Protein AF-A0A2S8PRQ7-F1 (afdb_monomer_lite)

pLDDT: mean 87.16, std 17.39, range [41.88, 98.31]

Sequence (70 aa):
MQFEFSVRQGYQLLRKQQKIKLKELASKIGVSVPMLSMYENEIVNLHKEKEKQYRDYIITGVGNEESDSF

Foldseek 3Di:
DDDDDDPLLVLVVLCVVLVPDLCNLCVQLVHDSVVSVCVSVVNDDDDPSSVVSSSVVSVVSVPPPPPDDD

Structure (mmCIF, N/CA/C/O backbone):
data_AF-A0A2S8PRQ7-F1
#
_entry.id   AF-A0A2S8PRQ7-F1
#
loop_
_atom_site.group_PDB
_atom_site.id
_atom_site.type_symbol
_atom_site.label_atom_id
_atom_site.label_alt_id
_atom_site.label_comp_id
_atom_site.label_asym_id
_atom_site.label_entity_id
_atom_site.label_seq_id
_atom_site.pdbx_PDB_ins_code
_atom_site.Cartn_x
_atom_site.Cartn_y
_atom_site.Cartn_z
_atom_site.occupancy
_atom_site.B_iso_or_equiv
_atom_site.auth_seq_id
_atom_site.auth_comp_id
_atom_site.auth_asym_id
_atom_site.auth_atom_id
_atom_site.pdbx_PDB_model_num
ATOM 1 N N . MET A 1 1 ? 26.104 8.751 -1.365 1.00 41.88 1 MET A N 1
ATOM 2 C CA . MET A 1 1 ? 25.218 7.654 -1.802 1.00 41.88 1 MET A CA 1
ATOM 3 C C . MET A 1 1 ? 23.906 8.304 -2.219 1.00 41.88 1 MET A C 1
ATOM 5 O O . MET A 1 1 ? 23.257 8.893 -1.366 1.00 41.88 1 MET A O 1
ATOM 9 N N . GLN A 1 2 ? 23.596 8.355 -3.517 1.00 51.69 2 GLN A N 1
ATOM 10 C CA . GLN A 1 2 ? 22.287 8.822 -3.991 1.00 51.69 2 GLN A CA 1
ATOM 11 C C . GLN A 1 2 ? 21.316 7.652 -3.818 1.00 51.69 2 GLN A C 1
ATOM 13 O O . GLN A 1 2 ? 21.509 6.606 -4.429 1.00 51.69 2 GLN A O 1
ATOM 18 N N . P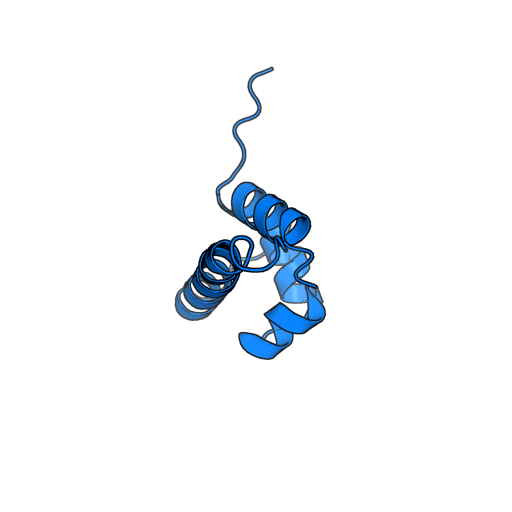HE A 1 3 ? 20.344 7.789 -2.919 1.00 57.59 3 PHE A N 1
ATOM 19 C CA . PHE A 1 3 ? 19.270 6.811 -2.784 1.00 57.59 3 PHE A CA 1
ATOM 20 C C . PHE A 1 3 ? 18.199 7.159 -3.818 1.00 57.59 3 PHE A C 1
ATOM 22 O O . PHE A 1 3 ? 17.401 8.068 -3.599 1.00 57.59 3 PHE A O 1
ATOM 29 N N . GLU A 1 4 ? 18.207 6.471 -4.959 1.00 75.69 4 GLU A N 1
ATOM 30 C CA . GLU A 1 4 ? 17.044 6.465 -5.845 1.00 75.69 4 GLU A CA 1
ATOM 31 C C . GLU A 1 4 ? 15.963 5.605 -5.193 1.00 75.69 4 GLU A C 1
ATOM 33 O O . GLU A 1 4 ? 16.079 4.383 -5.103 1.00 75.69 4 GLU A O 1
ATOM 38 N N . PHE A 1 5 ? 14.922 6.256 -4.680 1.00 79.50 5 PHE A N 1
ATOM 39 C CA . PHE A 1 5 ? 13.747 5.549 -4.196 1.00 79.50 5 PHE A CA 1
ATOM 40 C C . PHE A 1 5 ? 12.990 4.940 -5.371 1.00 79.50 5 PHE A C 1
ATOM 42 O O . PHE A 1 5 ? 12.717 5.618 -6.366 1.00 79.50 5 PHE A O 1
ATOM 49 N N . SER A 1 6 ? 12.582 3.677 -5.230 1.00 89.50 6 SER A N 1
ATOM 50 C CA . SER A 1 6 ? 11.635 3.096 -6.177 1.00 89.50 6 SER A CA 1
ATOM 51 C C . SER A 1 6 ? 10.290 3.820 -6.084 1.00 89.50 6 SER A C 1
ATOM 53 O O . SER A 1 6 ? 9.915 4.379 -5.048 1.00 89.50 6 SER A O 1
ATOM 55 N N . VAL A 1 7 ? 9.503 3.753 -7.157 1.00 90.94 7 VAL A N 1
ATOM 56 C CA . VAL A 1 7 ? 8.137 4.294 -7.162 1.00 90.94 7 VAL A CA 1
ATOM 57 C C . VAL A 1 7 ? 7.298 3.686 -6.027 1.00 90.94 7 VAL A C 1
ATOM 59 O O . VAL A 1 7 ? 6.523 4.398 -5.387 1.00 90.94 7 VAL A O 1
ATOM 62 N N . ARG A 1 8 ? 7.469 2.389 -5.719 1.00 94.12 8 ARG A N 1
ATOM 63 C CA . ARG A 1 8 ? 6.724 1.722 -4.634 1.00 94.12 8 ARG A CA 1
ATOM 64 C C . ARG A 1 8 ? 7.133 2.238 -3.266 1.00 94.12 8 ARG A C 1
ATOM 66 O O . ARG A 1 8 ? 6.256 2.494 -2.442 1.00 94.12 8 ARG A O 1
ATOM 73 N N . GLN A 1 9 ? 8.429 2.452 -3.053 1.00 93.19 9 GLN A N 1
ATOM 74 C CA . GLN A 1 9 ? 8.944 3.057 -1.828 1.00 93.19 9 GLN A CA 1
ATOM 75 C C . GLN A 1 9 ? 8.422 4.489 -1.655 1.00 93.19 9 GLN A C 1
ATOM 77 O O . GLN A 1 9 ? 8.009 4.853 -0.556 1.00 93.19 9 GLN A O 1
ATOM 82 N N . GLY A 1 10 ? 8.339 5.269 -2.738 1.00 93.75 10 GLY A N 1
ATOM 83 C CA . GLY A 1 10 ? 7.732 6.603 -2.723 1.00 93.75 10 GLY A CA 1
ATOM 84 C C . GLY A 1 10 ? 6.279 6.586 -2.235 1.00 93.75 10 GLY A C 1
ATOM 85 O O . GLY A 1 10 ? 5.929 7.292 -1.289 1.00 93.75 10 GLY A O 1
ATOM 86 N N . TYR A 1 11 ? 5.439 5.715 -2.801 1.00 95.69 11 TYR A N 1
ATOM 87 C CA . TYR A 1 11 ? 4.053 5.569 -2.338 1.00 95.69 11 TYR A CA 1
ATOM 88 C C . TYR A 1 11 ? 3.947 4.999 -0.921 1.00 95.69 11 TYR A C 1
ATOM 90 O O . TYR A 1 11 ? 3.069 5.414 -0.166 1.00 95.69 11 TYR A O 1
ATOM 98 N N . GLN A 1 12 ? 4.832 4.079 -0.531 1.00 95.94 12 GLN A N 1
ATOM 99 C CA . GLN A 1 12 ? 4.871 3.560 0.835 1.00 95.94 12 GLN A CA 1
ATOM 100 C C . GLN A 1 12 ? 5.144 4.685 1.843 1.00 95.94 12 GLN A C 1
ATOM 102 O O . GLN A 1 12 ? 4.503 4.739 2.896 1.00 95.94 12 GLN A O 1
ATOM 107 N N . LEU A 1 13 ? 6.101 5.567 1.545 1.00 94.00 13 LEU A N 1
ATOM 108 C CA . LEU A 1 13 ? 6.411 6.724 2.383 1.00 94.00 13 LEU A CA 1
ATOM 109 C C . LEU A 1 13 ? 5.210 7.666 2.475 1.00 94.00 13 LEU A C 1
ATOM 111 O O . LEU A 1 13 ? 4.800 8.005 3.584 1.00 94.00 13 LEU A O 1
ATOM 115 N N . LEU A 1 14 ? 4.592 7.997 1.341 1.00 94.12 14 LEU A N 1
ATOM 116 C CA . LEU A 1 14 ? 3.421 8.872 1.292 1.00 94.12 14 LEU A CA 1
ATOM 117 C C . LEU A 1 14 ? 2.237 8.301 2.091 1.00 94.12 14 LEU A C 1
ATOM 119 O O . LEU A 1 14 ? 1.637 8.994 2.910 1.00 94.12 14 LEU A O 1
ATOM 123 N N . ARG A 1 15 ? 1.955 7.000 1.947 1.00 95.56 15 ARG A N 1
ATOM 124 C CA . ARG A 1 15 ? 0.938 6.295 2.743 1.00 95.56 15 ARG A CA 1
ATOM 125 C C . ARG A 1 15 ? 1.205 6.422 4.244 1.00 95.56 15 ARG A C 1
ATOM 127 O O . ARG A 1 15 ? 0.280 6.650 5.022 1.00 95.56 15 ARG A O 1
ATOM 134 N N . LYS A 1 16 ? 2.463 6.227 4.662 1.00 94.50 16 LYS A N 1
ATOM 135 C CA . LYS A 1 16 ? 2.876 6.329 6.072 1.00 94.50 16 LYS A CA 1
ATOM 136 C C . LYS A 1 16 ? 2.727 7.758 6.596 1.00 94.50 16 LYS A C 1
ATOM 138 O O . LYS A 1 16 ? 2.256 7.913 7.719 1.00 94.50 16 LYS A O 1
ATOM 143 N N . GLN A 1 17 ? 3.079 8.766 5.797 1.00 94.12 17 GLN A N 1
ATOM 144 C CA . GLN A 1 17 ? 2.897 10.181 6.142 1.00 94.12 17 GLN A CA 1
ATOM 145 C C . GL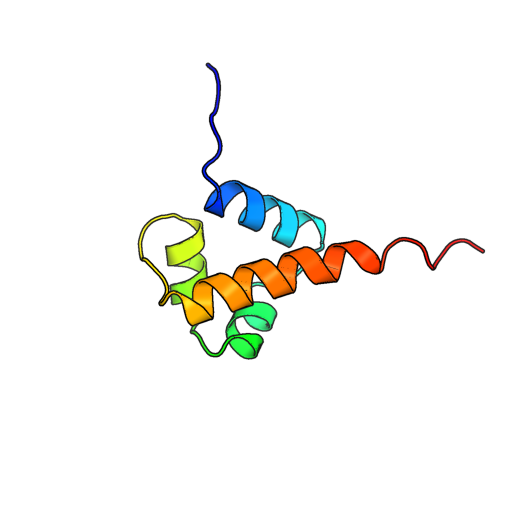N A 1 17 ? 1.420 10.511 6.389 1.00 94.12 17 GLN A C 1
ATOM 147 O O . GLN A 1 17 ? 1.094 11.064 7.434 1.00 94.12 17 GLN A O 1
ATOM 152 N N . GLN A 1 18 ? 0.528 10.036 5.518 1.00 93.19 18 GLN A N 1
ATOM 153 C CA . GLN A 1 18 ? -0.928 10.193 5.656 1.00 93.19 18 GLN A CA 1
ATOM 154 C C . GLN A 1 18 ? -1.562 9.264 6.709 1.00 93.19 18 G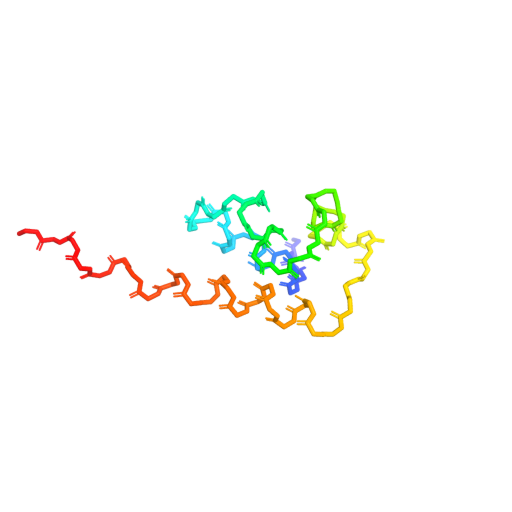LN A C 1
ATOM 156 O O . GLN A 1 18 ? -2.781 9.195 6.838 1.00 93.19 18 GLN A O 1
ATOM 161 N N . LYS A 1 19 ? -0.759 8.479 7.442 1.00 95.12 19 LYS A N 1
ATOM 162 C CA . LYS A 1 19 ? -1.216 7.505 8.451 1.00 95.12 19 LYS A CA 1
ATOM 163 C C . LYS A 1 19 ? -2.225 6.465 7.927 1.00 95.12 19 LYS A C 1
ATOM 165 O O . LYS A 1 19 ? -2.890 5.802 8.728 1.00 95.12 19 LYS A O 1
ATOM 170 N N . ILE A 1 20 ? -2.285 6.240 6.612 1.00 95.44 20 ILE A N 1
ATOM 171 C CA . ILE A 1 20 ? -3.139 5.216 5.998 1.00 95.44 20 ILE A CA 1
ATOM 172 C C . ILE A 1 20 ? -2.621 3.837 6.408 1.00 95.44 20 ILE A C 1
ATOM 174 O O . ILE A 1 20 ? -1.468 3.474 6.144 1.00 95.44 20 ILE A O 1
ATOM 178 N N . LYS A 1 21 ? -3.465 3.023 7.045 1.00 96.00 21 LYS A N 1
ATOM 179 C CA . LYS A 1 21 ? -3.070 1.686 7.514 1.00 96.00 21 LYS A CA 1
ATOM 180 C C . LYS A 1 21 ? -3.108 0.678 6.365 1.00 96.00 21 LYS A C 1
ATOM 182 O O . LYS A 1 21 ? -4.061 0.642 5.595 1.00 96.00 21 LYS A O 1
ATOM 187 N N . LEU A 1 22 ? -2.134 -0.238 6.314 1.00 96.69 22 LEU A N 1
ATOM 188 C CA . LEU A 1 22 ? -2.125 -1.323 5.316 1.00 96.69 22 LEU A CA 1
ATOM 189 C C . LEU A 1 22 ? -3.427 -2.139 5.323 1.00 96.69 22 LEU A C 1
ATOM 191 O O . LEU A 1 22 ? -3.920 -2.503 4.265 1.00 96.69 22 LEU A O 1
ATOM 195 N N . LYS A 1 23 ? -4.002 -2.400 6.507 1.00 96.94 23 LYS A N 1
ATOM 196 C CA . LYS A 1 23 ? -5.266 -3.142 6.657 1.00 96.94 23 LYS A CA 1
ATOM 197 C C . LYS A 1 23 ? -6.440 -2.470 5.942 1.00 96.94 23 LYS A C 1
ATOM 199 O O . LYS A 1 23 ? -7.243 -3.154 5.318 1.00 96.94 23 LYS A O 1
ATOM 204 N N . GLU A 1 24 ? -6.529 -1.151 6.045 1.00 95.88 24 GLU A N 1
ATOM 205 C CA . GLU A 1 24 ? -7.578 -0.347 5.418 1.00 95.88 24 GLU A CA 1
ATOM 206 C C . GLU A 1 24 ? -7.431 -0.366 3.896 1.00 95.88 24 GLU A C 1
ATOM 208 O O . GLU A 1 24 ? -8.361 -0.741 3.183 1.00 95.88 24 GLU A O 1
ATOM 213 N N . LEU A 1 25 ? -6.223 -0.070 3.413 1.00 96.62 25 LEU A N 1
ATOM 214 C CA . LEU A 1 25 ? -5.917 -0.040 1.989 1.00 96.62 25 LEU A CA 1
ATOM 215 C C . LEU A 1 25 ? -6.102 -1.413 1.329 1.00 96.62 25 LEU A C 1
ATOM 217 O O . LEU A 1 25 ? -6.737 -1.520 0.283 1.00 96.62 25 LEU A O 1
ATOM 221 N N . ALA A 1 26 ? -5.606 -2.474 1.969 1.00 97.50 26 ALA A N 1
ATOM 222 C CA . ALA A 1 26 ? -5.744 -3.844 1.485 1.00 97.50 26 ALA A CA 1
ATOM 223 C C . ALA A 1 26 ? -7.220 -4.262 1.377 1.00 97.50 26 ALA A C 1
ATOM 225 O O . ALA A 1 26 ? -7.625 -4.814 0.355 1.00 97.50 26 ALA A O 1
ATOM 226 N N . SER A 1 27 ? -8.037 -3.920 2.383 1.00 96.88 27 SER A N 1
ATOM 227 C CA . SER A 1 27 ? -9.489 -4.139 2.351 1.00 96.88 27 SER A CA 1
ATOM 228 C C . SER A 1 27 ? -10.145 -3.391 1.188 1.00 96.88 27 SER A C 1
ATOM 230 O O . SER A 1 27 ? -10.928 -3.972 0.438 1.00 96.88 27 SER A O 1
ATOM 232 N N . LYS A 1 28 ? -9.782 -2.118 0.981 1.00 95.50 28 LYS A N 1
ATOM 233 C CA . LYS A 1 28 ? -10.376 -1.278 -0.065 1.00 95.50 28 LYS A CA 1
ATOM 234 C C . LYS A 1 28 ? -10.087 -1.783 -1.475 1.00 95.50 28 LYS A C 1
ATOM 236 O O . LYS A 1 28 ? -10.979 -1.751 -2.319 1.00 95.50 28 LYS A O 1
ATOM 241 N N . ILE A 1 29 ? -8.859 -2.229 -1.731 1.00 95.88 29 ILE A N 1
ATOM 242 C CA . ILE A 1 29 ? -8.457 -2.701 -3.062 1.00 95.88 29 ILE A CA 1
ATOM 243 C C . ILE A 1 29 ? -8.655 -4.213 -3.229 1.00 95.88 29 ILE A C 1
ATOM 245 O O . ILE A 1 29 ? -8.401 -4.746 -4.303 1.00 95.88 29 ILE A O 1
ATOM 249 N N . GLY A 1 30 ? -9.128 -4.928 -2.206 1.00 96.94 30 GLY A N 1
ATOM 250 C CA . GLY A 1 30 ? -9.437 -6.357 -2.288 1.00 96.94 30 GLY A CA 1
ATOM 251 C C . GLY A 1 30 ? -8.200 -7.249 -2.418 1.00 96.94 30 GLY A C 1
ATOM 252 O O . GLY A 1 30 ? -8.165 -8.129 -3.277 1.00 96.94 30 GLY A O 1
ATOM 253 N N . VAL A 1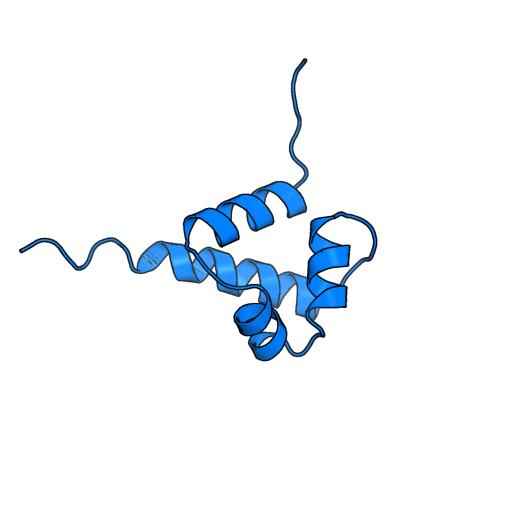 31 ? -7.181 -7.014 -1.588 1.00 97.31 31 VAL A N 1
ATOM 254 C CA . VAL A 1 31 ? -6.004 -7.891 -1.447 1.00 97.31 31 VAL A CA 1
ATOM 255 C C . VAL A 1 31 ? -5.718 -8.166 0.029 1.00 97.31 31 VAL A C 1
ATOM 257 O O . VAL A 1 31 ? -6.271 -7.523 0.918 1.00 97.31 31 VAL A O 1
ATOM 260 N N . SER A 1 32 ? -4.844 -9.128 0.317 1.00 98.19 32 SER A N 1
ATOM 261 C CA . SER A 1 32 ? -4.436 -9.401 1.695 1.00 98.19 32 SER A CA 1
ATOM 262 C C . SER A 1 32 ? -3.391 -8.387 2.185 1.00 98.19 32 SER A C 1
ATOM 264 O O . SER A 1 32 ? -2.599 -7.850 1.409 1.00 98.19 32 SER A O 1
ATOM 266 N N . VAL A 1 33 ? -3.352 -8.141 3.499 1.00 98.19 33 VAL A N 1
ATOM 267 C CA . VAL A 1 33 ? -2.322 -7.287 4.121 1.00 98.19 33 VAL A CA 1
ATOM 268 C C . VAL A 1 33 ? -0.899 -7.798 3.845 1.00 98.19 33 VAL A C 1
ATOM 270 O O . VAL A 1 33 ? -0.054 -6.975 3.488 1.00 98.19 33 VAL A O 1
ATOM 273 N N . PRO A 1 34 ? -0.609 -9.117 3.938 1.00 98.31 34 PRO A N 1
ATOM 274 C CA . PRO A 1 34 ? 0.698 -9.647 3.558 1.00 98.31 34 PRO A CA 1
ATOM 275 C C . PRO A 1 34 ? 1.057 -9.357 2.100 1.00 98.31 34 PRO A C 1
ATOM 277 O O . PRO A 1 34 ? 2.177 -8.933 1.844 1.00 98.31 34 PRO A O 1
ATOM 280 N N . MET A 1 35 ? 0.109 -9.496 1.162 1.00 97.81 35 MET A N 1
ATOM 281 C CA . MET A 1 35 ? 0.351 -9.198 -0.255 1.00 97.81 35 MET A CA 1
ATOM 282 C C . MET A 1 35 ? 0.762 -7.737 -0.456 1.00 97.81 35 MET A C 1
ATOM 284 O O . MET A 1 35 ? 1.729 -7.460 -1.160 1.00 97.81 35 MET A O 1
ATOM 288 N N . LEU A 1 36 ? 0.065 -6.800 0.196 1.00 97.31 36 LEU A N 1
ATOM 289 C CA . LEU A 1 36 ? 0.393 -5.378 0.098 1.00 97.31 36 LEU A CA 1
ATOM 290 C C . LEU A 1 36 ? 1.756 -5.056 0.728 1.00 97.31 36 LEU A C 1
ATOM 292 O O . LEU A 1 36 ? 2.529 -4.292 0.161 1.00 97.31 36 LEU A O 1
ATOM 296 N N . SER A 1 37 ? 2.070 -5.677 1.869 1.00 97.31 37 SER A N 1
ATOM 297 C CA . SER A 1 37 ? 3.381 -5.553 2.515 1.00 97.31 37 SER A CA 1
ATOM 298 C C . SER A 1 37 ? 4.501 -6.067 1.607 1.00 97.31 37 SER A C 1
ATOM 300 O O . SER A 1 37 ? 5.498 -5.382 1.398 1.00 97.31 37 SER A O 1
ATOM 302 N N . MET A 1 38 ? 4.327 -7.249 1.015 1.00 97.88 38 MET A N 1
ATOM 303 C CA . MET A 1 38 ? 5.291 -7.830 0.080 1.00 97.88 38 MET A CA 1
ATOM 304 C C . MET A 1 38 ? 5.461 -6.957 -1.167 1.00 97.88 38 MET A C 1
ATOM 306 O O . MET A 1 38 ? 6.582 -6.784 -1.634 1.00 97.88 38 MET A O 1
ATOM 310 N N . TYR A 1 39 ? 4.375 -6.370 -1.673 1.00 97.44 39 TYR A N 1
ATOM 311 C CA . TYR A 1 39 ? 4.413 -5.437 -2.796 1.00 97.44 39 TYR A CA 1
ATOM 312 C C . TYR A 1 39 ? 5.206 -4.162 -2.465 1.00 97.44 39 TYR A C 1
ATOM 314 O O . TYR A 1 39 ? 6.080 -3.774 -3.236 1.00 97.44 39 TYR A O 1
ATOM 322 N N . GLU A 1 40 ? 4.968 -3.538 -1.304 1.00 95.69 40 GLU A N 1
ATOM 323 C CA . GLU A 1 40 ? 5.729 -2.355 -0.863 1.00 95.69 40 GLU A CA 1
ATOM 324 C C . GLU A 1 40 ? 7.228 -2.642 -0.674 1.00 95.69 40 GLU A C 1
ATOM 326 O O . GLU A 1 40 ? 8.042 -1.731 -0.796 1.00 95.69 40 GLU A O 1
ATOM 331 N N . ASN A 1 41 ? 7.591 -3.896 -0.389 1.00 94.88 41 ASN A N 1
ATOM 332 C CA . ASN A 1 41 ? 8.974 -4.348 -0.226 1.00 94.88 41 ASN A CA 1
ATOM 333 C C . ASN A 1 41 ? 9.566 -4.974 -1.502 1.00 94.88 41 ASN A C 1
ATOM 335 O O . ASN A 1 41 ? 10.574 -5.668 -1.421 1.00 94.88 41 ASN A O 1
ATOM 339 N N . GLU A 1 42 ? 8.951 -4.751 -2.669 1.00 95.25 42 GLU A N 1
ATOM 340 C CA . GLU A 1 42 ? 9.439 -5.234 -3.972 1.00 95.25 42 GLU A CA 1
ATOM 341 C C . GLU A 1 42 ? 9.521 -6.772 -4.104 1.00 95.25 42 GLU A C 1
ATOM 343 O O . GLU A 1 42 ? 10.180 -7.290 -5.001 1.00 95.25 42 GLU A O 1
ATOM 348 N N . ILE A 1 43 ? 8.831 -7.528 -3.242 1.00 97.50 43 ILE A N 1
ATOM 349 C CA . ILE A 1 43 ? 8.872 -9.001 -3.242 1.00 97.50 43 ILE A CA 1
ATOM 350 C C . ILE A 1 43 ? 7.896 -9.584 -4.272 1.00 97.50 43 ILE A C 1
ATOM 352 O O . ILE A 1 43 ? 8.159 -10.624 -4.873 1.00 97.50 43 ILE A O 1
ATOM 356 N N . VAL A 1 44 ? 6.749 -8.931 -4.475 1.00 97.31 44 VAL A N 1
ATOM 357 C CA . VAL A 1 44 ? 5.706 -9.382 -5.408 1.00 97.31 44 VAL A CA 1
ATOM 358 C C . VAL A 1 44 ? 5.177 -8.228 -6.241 1.00 97.31 44 VAL A C 1
ATOM 360 O O . VAL A 1 44 ? 5.224 -7.068 -5.839 1.00 97.31 44 VAL A O 1
ATOM 363 N N . ASN A 1 45 ? 4.605 -8.562 -7.394 1.00 97.44 45 ASN A N 1
ATOM 364 C CA . ASN A 1 45 ? 3.868 -7.615 -8.217 1.00 97.44 45 ASN A CA 1
ATOM 365 C C . ASN A 1 45 ? 2.369 -7.744 -7.940 1.00 97.44 45 ASN A C 1
ATOM 367 O O . ASN A 1 45 ? 1.850 -8.846 -7.755 1.00 97.44 45 ASN A O 1
ATOM 371 N N . LEU A 1 46 ? 1.666 -6.616 -7.950 1.00 96.38 46 LEU A N 1
ATOM 372 C CA . LEU A 1 46 ? 0.211 -6.606 -8.020 1.00 96.38 46 LEU A CA 1
ATOM 373 C C . LEU A 1 46 ? -0.238 -6.707 -9.481 1.00 96.38 46 LEU A C 1
ATOM 375 O O . LEU A 1 46 ? 0.484 -6.334 -10.406 1.00 96.38 46 LEU A O 1
ATOM 379 N N . HIS A 1 47 ? -1.469 -7.168 -9.698 1.00 97.00 47 HIS A N 1
ATOM 380 C CA . HIS A 1 47 ? -2.118 -6.961 -10.989 1.00 97.00 47 HIS A CA 1
ATOM 381 C C . HIS A 1 47 ? -2.255 -5.459 -11.268 1.00 97.00 47 HIS A C 1
ATOM 383 O O . HIS A 1 47 ? -2.519 -4.682 -10.349 1.00 97.00 47 HIS A O 1
ATOM 389 N N . LYS A 1 48 ? -2.142 -5.060 -12.543 1.00 96.44 48 LYS A N 1
ATOM 390 C CA . LYS A 1 48 ? -2.149 -3.647 -12.971 1.00 96.44 48 LYS A CA 1
ATOM 391 C C . LYS A 1 48 ? -3.318 -2.841 -12.393 1.00 96.44 48 LYS A C 1
ATOM 393 O O . LYS A 1 48 ? -3.136 -1.707 -11.970 1.00 96.44 48 LYS A O 1
ATOM 398 N N . GLU A 1 49 ? -4.508 -3.436 -12.342 1.00 97.50 49 GLU A N 1
ATOM 399 C CA . GLU A 1 49 ? -5.695 -2.800 -11.763 1.00 97.50 49 GLU A CA 1
ATOM 400 C C . GLU A 1 49 ? -5.534 -2.521 -10.259 1.00 97.50 49 GLU A C 1
ATOM 402 O O . GLU A 1 49 ? -5.834 -1.425 -9.792 1.00 97.50 49 GLU A O 1
ATOM 407 N N . LYS A 1 50 ? -5.007 -3.490 -9.502 1.00 97.31 50 LYS A N 1
ATOM 408 C CA . LYS A 1 50 ? -4.777 -3.372 -8.055 1.00 97.31 50 LYS A CA 1
ATOM 409 C C . LYS A 1 50 ? -3.670 -2.378 -7.740 1.00 97.31 50 LYS A C 1
ATOM 411 O O . LYS A 1 50 ? -3.791 -1.601 -6.799 1.00 97.31 50 LYS A O 1
ATOM 416 N N . GLU A 1 51 ? -2.623 -2.362 -8.556 1.00 97.50 51 GLU A N 1
ATOM 417 C CA . GLU A 1 51 ? -1.568 -1.358 -8.470 1.00 97.50 51 GLU A CA 1
ATOM 418 C C . GLU A 1 51 ? -2.111 0.056 -8.714 1.00 97.50 51 GLU A C 1
ATOM 420 O O . GLU A 1 51 ? -1.799 0.969 -7.950 1.00 97.50 51 GLU A O 1
ATOM 425 N N . LYS A 1 52 ? -2.974 0.238 -9.722 1.00 96.94 52 LYS A N 1
ATOM 426 C CA . LYS A 1 52 ? -3.652 1.518 -9.958 1.00 96.94 52 LYS A CA 1
ATOM 427 C C . LYS A 1 52 ? -4.500 1.929 -8.751 1.00 96.94 52 LYS A C 1
ATOM 429 O O . LYS A 1 52 ? -4.330 3.032 -8.246 1.00 96.94 52 LYS A O 1
ATOM 434 N N . GLN A 1 53 ? -5.346 1.031 -8.241 1.00 97.31 53 GLN A N 1
ATOM 435 C CA . GLN A 1 53 ? -6.189 1.288 -7.065 1.00 97.31 53 GLN A CA 1
ATOM 436 C C . GLN A 1 53 ? -5.364 1.657 -5.820 1.00 97.31 53 GLN A C 1
ATOM 438 O O . GLN A 1 53 ? -5.744 2.562 -5.081 1.00 97.31 53 GLN A O 1
ATOM 443 N N . TYR A 1 54 ? -4.223 0.995 -5.604 1.00 97.50 54 TYR A N 1
ATOM 444 C CA . TYR A 1 54 ? -3.282 1.312 -4.526 1.00 97.50 54 TYR A CA 1
ATOM 445 C C . TYR A 1 54 ? -2.766 2.755 -4.623 1.00 97.50 54 TYR A C 1
ATOM 447 O O . TYR A 1 54 ? -2.823 3.498 -3.642 1.00 97.50 54 TYR A O 1
ATOM 455 N N . ARG A 1 55 ? -2.291 3.161 -5.808 1.00 96.38 55 ARG A N 1
ATOM 456 C CA . ARG A 1 55 ? -1.754 4.511 -6.041 1.00 96.38 55 ARG A CA 1
ATOM 457 C C . ARG A 1 55 ? -2.843 5.571 -5.904 1.00 96.38 55 ARG A C 1
ATOM 459 O O . ARG A 1 55 ? -2.643 6.550 -5.192 1.00 96.38 55 ARG A O 1
ATOM 466 N N . ASP A 1 56 ? -3.996 5.345 -6.530 1.00 95.94 56 ASP A N 1
ATOM 467 C CA . ASP A 1 56 ? -5.128 6.277 -6.519 1.00 95.94 56 ASP A CA 1
ATOM 468 C C . ASP A 1 56 ? -5.616 6.548 -5.088 1.00 95.94 56 ASP A C 1
ATOM 470 O O . ASP A 1 56 ? -5.898 7.694 -4.739 1.00 95.94 56 ASP A O 1
ATOM 474 N N . TYR A 1 57 ? -5.665 5.520 -4.234 1.00 95.31 57 TYR A N 1
ATOM 475 C CA . TYR A 1 57 ? -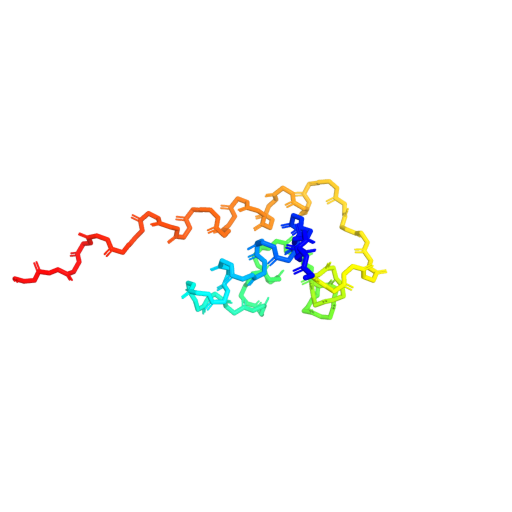6.074 5.677 -2.836 1.00 95.31 57 TYR A CA 1
ATOM 476 C C . TYR A 1 57 ? -5.120 6.584 -2.051 1.00 95.31 57 TYR A C 1
ATOM 478 O O . TYR A 1 57 ? -5.564 7.475 -1.332 1.00 95.31 57 TYR A O 1
ATOM 486 N N . ILE A 1 58 ? -3.810 6.381 -2.213 1.00 95.19 58 ILE A N 1
ATOM 487 C CA . ILE A 1 58 ? -2.780 7.163 -1.515 1.00 95.19 58 ILE A CA 1
ATOM 488 C C . ILE A 1 58 ? -2.730 8.605 -2.042 1.00 95.19 58 ILE A C 1
ATOM 490 O O . ILE A 1 58 ? -2.536 9.538 -1.270 1.00 95.19 58 ILE A O 1
ATOM 494 N N . ILE A 1 59 ? -2.914 8.818 -3.348 1.00 94.06 59 ILE A N 1
ATOM 495 C CA . ILE A 1 59 ? -2.913 10.169 -3.934 1.00 94.06 59 ILE A CA 1
ATOM 496 C C . ILE A 1 59 ? -4.156 10.949 -3.499 1.00 94.06 59 ILE A C 1
ATOM 498 O O . ILE A 1 59 ? -4.055 12.123 -3.160 1.00 94.06 59 ILE A O 1
ATOM 502 N N . THR A 1 60 ? -5.322 10.300 -3.460 1.00 86.50 60 THR A N 1
ATOM 503 C CA . THR A 1 60 ? -6.580 10.962 -3.079 1.00 86.50 60 THR A CA 1
ATOM 504 C C . THR A 1 60 ? -6.570 11.415 -1.613 1.00 86.50 60 THR A C 1
ATOM 506 O O . THR A 1 60 ? -7.179 12.429 -1.284 1.00 86.50 60 THR A O 1
ATOM 509 N N . GLY A 1 61 ? -5.833 10.724 -0.735 1.00 67.25 61 GLY A N 1
ATOM 510 C CA . GLY A 1 61 ? -5.647 11.131 0.663 1.00 67.25 61 GLY A CA 1
ATOM 511 C C . GLY A 1 61 ? -4.894 12.456 0.856 1.00 67.25 61 GLY A C 1
ATOM 512 O O . GLY A 1 61 ? -5.040 13.072 1.906 1.00 67.25 61 GLY A O 1
ATOM 513 N N . VAL A 1 62 ? -4.152 12.938 -0.152 1.00 59.66 62 VAL A N 1
ATOM 514 C CA . VAL A 1 62 ? -3.387 14.202 -0.087 1.00 59.66 62 VAL A CA 1
ATOM 515 C C . VAL A 1 62 ? -4.301 15.438 -0.012 1.00 59.66 62 VAL A C 1
ATOM 517 O O . VAL A 1 62 ? -3.887 16.469 0.500 1.00 59.66 62 VAL A O 1
ATOM 520 N N . GLY A 1 63 ? -5.549 15.357 -0.489 1.00 54.34 63 GLY A N 1
ATOM 521 C CA . GLY A 1 63 ? -6.439 16.521 -0.619 1.00 54.34 63 GLY A CA 1
ATOM 522 C C . GLY A 1 63 ? -7.244 16.920 0.626 1.00 54.34 63 GLY A C 1
ATOM 523 O O . GLY A 1 63 ? -8.021 17.862 0.540 1.00 54.34 63 GLY A O 1
ATOM 524 N N . ASN A 1 64 ? -7.107 16.216 1.756 1.00 54.03 64 ASN A N 1
ATOM 525 C CA . ASN A 1 64 ? -7.977 16.403 2.931 1.00 54.03 64 ASN A CA 1
ATOM 526 C C . ASN A 1 64 ? -7.305 17.107 4.129 1.00 54.03 64 ASN A C 1
ATOM 528 O O . ASN A 1 64 ? -7.922 17.198 5.185 1.00 54.03 64 ASN A O 1
ATOM 532 N N . GLU A 1 65 ? -6.065 17.599 4.005 1.00 53.97 65 GLU A N 1
ATOM 533 C CA . GLU A 1 65 ? -5.342 18.236 5.126 1.00 53.97 65 GLU A CA 1
ATOM 534 C C . GLU A 1 65 ? -5.499 19.775 5.213 1.00 53.97 65 GLU A C 1
ATOM 536 O O . GLU A 1 65 ? -4.984 20.374 6.150 1.00 53.97 65 GLU A O 1
ATOM 541 N N . GLU A 1 66 ? -6.246 20.438 4.316 1.00 51.31 66 GLU A N 1
ATOM 542 C CA . GLU A 1 66 ? -6.399 21.914 4.327 1.00 51.31 66 GLU A CA 1
ATOM 543 C C . GLU A 1 66 ? -7.688 22.444 4.999 1.00 51.31 66 GLU A C 1
ATOM 545 O O . GLU A 1 66 ? -7.943 23.645 4.970 1.00 51.31 66 GLU A O 1
ATOM 550 N N . SER A 1 67 ? -8.52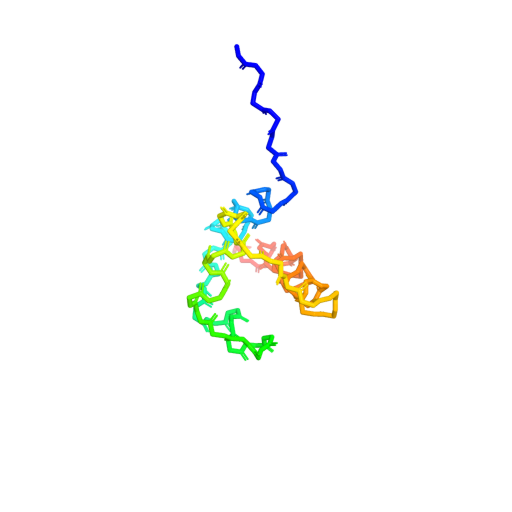9 21.600 5.611 1.00 50.84 67 SER A N 1
ATOM 551 C CA . SER A 1 67 ? -9.854 22.034 6.116 1.00 50.84 67 SER A CA 1
ATOM 552 C C . SER A 1 67 ? -9.981 22.241 7.626 1.00 50.84 67 SER A C 1
ATOM 554 O O . SER A 1 67 ? -11.042 22.676 8.061 1.00 50.84 67 SER A O 1
ATOM 556 N N . ASP A 1 68 ? -8.940 21.984 8.419 1.00 48.75 68 ASP A N 1
ATOM 557 C CA . ASP A 1 68 ? -8.985 22.190 9.871 1.00 48.75 68 ASP A CA 1
ATOM 558 C C . ASP A 1 68 ? -7.918 23.202 10.305 1.00 48.75 68 ASP A C 1
ATOM 560 O O . ASP A 1 68 ? -6.813 22.870 10.734 1.00 48.75 68 ASP A O 1
ATOM 564 N N . SER A 1 69 ? -8.252 24.482 10.179 1.00 42.91 69 SER A N 1
ATOM 565 C CA . SER A 1 69 ? -7.585 25.580 10.880 1.00 42.91 69 SER A CA 1
ATOM 566 C C . SER A 1 69 ? -8.658 26.605 11.242 1.00 42.91 69 SER A C 1
ATOM 568 O O . SER A 1 69 ? -9.181 27.291 10.366 1.00 42.91 69 SER A O 1
ATOM 570 N N . PHE A 1 70 ? -9.036 26.597 12.524 1.00 42.81 70 PHE A N 1
ATOM 571 C CA . PHE A 1 70 ? -9.922 27.571 13.171 1.00 42.81 70 PHE A CA 1
ATOM 572 C C . PHE A 1 70 ? -9.324 28.982 13.166 1.00 42.81 70 PHE A C 1
ATOM 574 O O . PHE A 1 70 ? -8.082 29.091 13.296 1.00 42.81 70 PHE A O 1
#

Secondary structure (DSSP, 8-state):
------HHHHHHHHHHHTT--HHHHHHHHT--HHHHHHHHTTSSPPPHHHHHHHHHHHHHGGGGSSS---

Radius of gyration: 13.15 Å; chains: 1; bounding box: 36×37×26 Å